Protein AF-A0A4V0P2R5-F1 (afdb_monomer)

Solvent-accessible surface area (backbone atoms only — not comparable to full-atom values): 7299 Å² total; per-residue (Å²): 106,92,91,56,60,91,92,58,83,89,83,86,88,80,76,70,57,69,62,66,14,40,42,98,83,68,80,48,80,78,47,71,58,56,66,65,96,63,70,50,74,45,84,41,75,40,50,99,88,40,87,83,46,90,48,76,45,79,43,77,44,73,62,57,31,73,65,54,57,55,48,52,46,43,74,60,71,49,80,86,86,79,86,87,87,70,102,66,50,95,58,84,81,51,93,92,57,78,76,53,92,66,79,83,131

Secondary structure (DSSP, 8-state):
-TTS-TT---------GGGGGB-TTSSSB-S-SS--SPPEEEEEES-SS-TT---EEEEEE----HHHHHHHHHHTT---------S--SS--STTPPP--SPP-

InterPro domains:
  IPR029063 S-adenosyl-L-methionine-dependent methyltransferase superfamily [G3DSA:3.40.50.150] (1-95)
  IPR029063 S-adenosyl-L-methionine-dependent methyltransferase superfamily [SSF53335] (2-95)

Radius of gyration: 16.35 Å; Cα contacts (8 Å, |Δi|>4): 89; chains: 1; bounding box: 38×33×40 Å

Structure (mmCIF, N/CA/C/O backbone):
data_AF-A0A4V0P2R5-F1
#
_entry.id   AF-A0A4V0P2R5-F1
#
loop_
_atom_site.group_PDB
_atom_site.id
_atom_site.type_symbol
_atom_site.label_atom_id
_atom_site.label_alt_id
_atom_site.label_comp_id
_atom_site.label_asym_id
_atom_site.label_entity_id
_atom_site.label_seq_id
_atom_site.pdbx_PDB_ins_code
_atom_site.Cartn_x
_atom_site.Cartn_y
_atom_site.Cartn_z
_atom_site.occupancy
_atom_site.B_iso_or_equiv
_atom_site.auth_seq_id
_atom_site.auth_comp_id
_atom_site.auth_asym_id
_atom_site.auth_atom_id
_atom_site.pdbx_PDB_model_num
ATOM 1 N N . MET A 1 1 ? -11.003 9.622 10.437 1.00 61.19 1 MET A N 1
ATOM 2 C CA . MET A 1 1 ? -12.154 8.798 10.922 1.00 61.19 1 MET A CA 1
ATOM 3 C C . MET A 1 1 ? -13.569 9.200 10.443 1.00 61.19 1 MET A C 1
ATOM 5 O O . MET A 1 1 ? -14.534 8.573 10.858 1.00 61.19 1 MET A O 1
ATOM 9 N N . HIS A 1 2 ? -13.751 10.190 9.561 1.00 78.69 2 HIS A N 1
ATOM 10 C CA . HIS A 1 2 ? -15.092 10.726 9.256 1.00 78.69 2 HIS A CA 1
ATOM 11 C C . HIS A 1 2 ? -16.035 9.761 8.501 1.00 78.69 2 HIS A C 1
ATOM 13 O O . HIS A 1 2 ? -17.248 9.822 8.677 1.00 78.69 2 HIS A O 1
ATOM 19 N N . CYS A 1 3 ? -15.483 8.854 7.688 1.00 88.75 3 CYS A N 1
ATOM 20 C CA . CYS A 1 3 ? -16.258 7.988 6.790 1.00 88.75 3 CYS A CA 1
ATOM 21 C C . CYS A 1 3 ? -16.507 6.571 7.335 1.00 88.75 3 CYS A C 1
ATOM 23 O O . CYS A 1 3 ? -17.154 5.768 6.665 1.00 88.75 3 CYS A O 1
ATOM 25 N N . LEU A 1 4 ? -15.999 6.244 8.529 1.00 91.81 4 LEU A N 1
ATOM 26 C CA . LEU A 1 4 ? -16.144 4.922 9.137 1.00 91.81 4 LEU A CA 1
ATOM 27 C C . LEU A 1 4 ? -17.107 5.008 10.326 1.00 91.81 4 LEU A C 1
ATOM 29 O O . LEU A 1 4 ? -16.916 5.816 11.233 1.00 91.81 4 LEU A O 1
ATOM 33 N N . LYS A 1 5 ? -18.158 4.180 10.325 1.00 94.00 5 LYS A N 1
ATOM 34 C 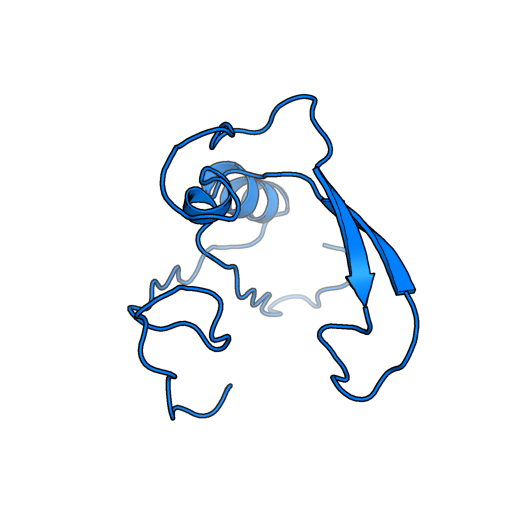CA . LYS A 1 5 ? -19.079 4.086 11.469 1.00 94.00 5 LYS A CA 1
ATOM 35 C C . LYS A 1 5 ? -18.340 3.527 12.696 1.00 94.00 5 LYS A C 1
ATOM 37 O O . LYS A 1 5 ? -17.409 2.740 12.516 1.00 94.00 5 LYS A O 1
ATOM 42 N N . PRO A 1 6 ? -18.766 3.852 13.930 1.00 91.56 6 PRO A N 1
ATOM 43 C CA . PRO A 1 6 ? -18.229 3.210 15.128 1.00 91.56 6 PRO A CA 1
ATOM 44 C C . PRO A 1 6 ? -18.297 1.679 15.025 1.00 91.56 6 PRO A C 1
ATOM 46 O O . PRO A 1 6 ? -19.343 1.134 14.676 1.00 91.56 6 PRO A O 1
ATOM 49 N N . GLY A 1 7 ? -17.178 1.001 15.296 1.00 91.38 7 GLY A N 1
ATOM 50 C CA . GLY A 1 7 ? -17.043 -0.455 15.143 1.00 91.38 7 GLY A CA 1
ATOM 51 C C . GLY A 1 7 ? -16.902 -0.951 13.697 1.00 91.38 7 GLY A C 1
ATOM 52 O O . GLY A 1 7 ? -16.901 -2.157 13.470 1.00 91.38 7 GLY A O 1
ATOM 53 N N . GLY A 1 8 ? -16.806 -0.051 12.714 1.00 93.88 8 GLY A N 1
ATOM 54 C CA . GLY A 1 8 ? -16.540 -0.408 11.325 1.00 93.88 8 GLY A CA 1
ATOM 55 C C . GLY A 1 8 ? -15.126 -0.953 11.123 1.00 93.88 8 GLY A C 1
ATOM 56 O O . GLY A 1 8 ? -14.211 -0.645 11.883 1.00 93.88 8 GLY A O 1
ATOM 57 N N . ILE A 1 9 ? -14.957 -1.742 10.065 1.00 94.19 9 ILE A N 1
ATOM 58 C CA . ILE A 1 9 ? -13.677 -2.341 9.684 1.00 94.19 9 ILE A CA 1
ATOM 59 C C . ILE A 1 9 ? -13.127 -1.585 8.478 1.00 94.19 9 ILE A C 1
ATOM 61 O O . ILE A 1 9 ? -13.840 -1.369 7.498 1.00 94.19 9 ILE A O 1
ATOM 65 N N . PHE A 1 10 ? -11.854 -1.209 8.553 1.00 94.00 10 PHE A N 1
ATOM 66 C CA . PHE A 1 10 ? -11.078 -0.777 7.398 1.00 94.00 10 PHE A CA 1
ATOM 67 C C . PHE A 1 10 ? -10.217 -1.952 6.936 1.00 94.00 10 PHE A C 1
ATOM 69 O O . PHE A 1 10 ? -9.417 -2.468 7.714 1.00 94.00 10 PHE A O 1
ATOM 76 N N . TYR A 1 11 ? -10.406 -2.384 5.691 1.00 92.94 11 TYR A N 1
ATOM 77 C CA . TYR A 1 11 ? -9.626 -3.452 5.074 1.00 92.94 11 TYR A CA 1
ATOM 78 C C . TYR A 1 11 ? -8.910 -2.889 3.853 1.00 92.94 11 TYR A C 1
ATOM 80 O O . TYR A 1 11 ? -9.549 -2.288 2.990 1.00 92.94 11 TYR A O 1
ATOM 88 N N . ILE A 1 12 ? -7.598 -3.090 3.789 1.00 91.44 12 ILE A N 1
ATOM 89 C CA . ILE A 1 12 ? -6.757 -2.668 2.672 1.00 91.44 12 ILE A CA 1
ATOM 90 C C . ILE A 1 12 ? -5.949 -3.863 2.174 1.00 91.44 12 ILE A C 1
ATOM 92 O O . ILE A 1 12 ? -5.505 -4.699 2.962 1.00 91.44 12 ILE A O 1
ATOM 96 N N . VAL A 1 13 ? -5.791 -3.936 0.857 1.00 88.38 13 VAL A N 1
ATOM 97 C CA . VAL A 1 13 ? -4.845 -4.827 0.190 1.00 88.38 13 VAL A CA 1
ATOM 98 C C . VAL A 1 13 ? -3.788 -3.934 -0.428 1.00 88.38 13 VAL A C 1
ATOM 100 O O . VAL A 1 13 ? -4.128 -2.984 -1.125 1.00 88.38 13 VAL A O 1
ATOM 103 N N . GLU A 1 14 ? -2.534 -4.242 -0.141 1.00 83.62 14 GLU A N 1
ATOM 104 C CA . GLU A 1 14 ? -1.375 -3.490 -0.600 1.00 83.62 14 GLU A CA 1
ATOM 105 C C . GLU A 1 14 ? -0.420 -4.455 -1.306 1.00 83.62 14 GLU A C 1
ATOM 107 O O . GLU A 1 14 ? -0.313 -5.623 -0.907 1.00 83.62 14 GLU A O 1
ATOM 112 N N . PHE A 1 15 ? 0.259 -3.989 -2.353 1.00 81.25 15 PHE A N 1
ATOM 113 C CA . PHE A 1 15 ? 1.356 -4.751 -2.951 1.00 81.25 15 PHE A CA 1
ATOM 114 C C . PHE A 1 15 ? 2.630 -4.516 -2.143 1.00 81.25 15 PHE A C 1
ATOM 116 O O . PHE A 1 15 ? 2.773 -3.499 -1.480 1.00 81.25 15 PHE A O 1
ATOM 123 N N . HIS A 1 16 ? 3.577 -5.455 -2.159 1.00 78.38 16 HIS A N 1
ATOM 124 C CA . HIS A 1 16 ? 4.798 -5.306 -1.366 1.00 78.38 16 HIS A CA 1
ATOM 125 C C . HIS A 1 16 ? 5.577 -4.049 -1.797 1.00 78.38 16 HIS A C 1
ATOM 127 O O . HIS A 1 16 ? 6.180 -4.083 -2.866 1.00 78.38 16 HIS A O 1
ATOM 133 N N . PRO A 1 17 ? 5.693 -2.983 -0.971 1.00 78.19 17 PRO A N 1
ATOM 134 C CA . PRO A 1 17 ? 6.328 -1.729 -1.405 1.00 78.19 17 PRO A CA 1
ATOM 135 C C . PRO A 1 17 ? 7.801 -1.907 -1.794 1.00 78.19 17 PRO A C 1
ATOM 137 O O . PRO A 1 17 ? 8.371 -1.121 -2.540 1.00 78.19 17 PRO A O 1
ATOM 140 N N . PHE A 1 18 ? 8.414 -2.995 -1.319 1.00 83.81 18 PHE A N 1
ATOM 141 C CA . PHE A 1 18 ? 9.756 -3.427 -1.692 1.00 83.81 18 PHE A CA 1
ATOM 142 C C . PHE A 1 18 ? 9.936 -3.582 -3.204 1.00 83.81 18 PHE A C 1
ATOM 144 O O . PHE A 1 18 ? 11.018 -3.348 -3.730 1.00 83.81 18 PHE A O 1
ATOM 151 N N . THR A 1 19 ? 8.888 -3.970 -3.922 1.00 82.81 19 THR A N 1
ATOM 152 C CA . THR A 1 19 ? 8.993 -4.273 -5.346 1.00 82.81 19 THR A CA 1
ATOM 153 C C . THR A 1 19 ? 9.149 -3.020 -6.193 1.00 82.81 19 THR A C 1
ATOM 155 O O . THR A 1 19 ? 9.745 -3.088 -7.261 1.00 82.81 19 THR A O 1
ATOM 158 N N . ASN A 1 20 ? 8.713 -1.872 -5.674 1.00 82.31 20 ASN A N 1
ATOM 159 C CA . ASN A 1 20 ? 8.885 -0.573 -6.320 1.00 82.31 20 ASN A CA 1
ATOM 160 C C . ASN A 1 20 ? 10.346 -0.105 -6.311 1.00 82.31 20 ASN A C 1
ATOM 162 O O . ASN A 1 20 ? 10.673 0.863 -6.982 1.00 82.31 20 ASN A O 1
ATOM 166 N N . MET A 1 21 ? 11.230 -0.784 -5.570 1.00 86.50 21 MET A N 1
ATOM 167 C CA . MET A 1 21 ? 12.661 -0.493 -5.590 1.00 86.50 21 MET A CA 1
ATOM 168 C C . MET A 1 21 ? 13.347 -0.941 -6.885 1.00 86.50 21 MET A C 1
ATOM 170 O O . MET A 1 21 ? 14.439 -0.458 -7.177 1.00 86.50 21 MET A O 1
ATOM 174 N N . PHE A 1 22 ? 12.759 -1.885 -7.625 1.00 86.44 22 PHE A N 1
ATOM 175 C CA . PHE A 1 22 ? 13.353 -2.431 -8.844 1.00 86.44 22 PHE A CA 1
ATOM 176 C C . PHE A 1 22 ? 13.090 -1.548 -10.068 1.00 86.44 22 PHE A C 1
ATOM 178 O O . PHE A 1 22 ? 12.034 -0.929 -10.188 1.00 86.44 22 PHE A O 1
ATOM 185 N N . ASN A 1 23 ? 14.018 -1.566 -11.026 1.00 85.88 23 ASN A N 1
ATOM 186 C CA . ASN A 1 23 ? 13.755 -1.075 -12.378 1.00 85.88 23 ASN A CA 1
ATOM 187 C C . ASN A 1 23 ? 12.711 -1.939 -13.115 1.00 85.88 23 ASN A C 1
ATOM 189 O O . ASN A 1 23 ? 12.387 -3.055 -12.704 1.00 85.88 23 ASN A O 1
ATOM 193 N N . ALA A 1 24 ? 12.219 -1.444 -14.255 1.00 80.69 24 ALA A N 1
ATOM 194 C CA . ALA A 1 24 ? 11.208 -2.130 -15.066 1.00 80.69 24 ALA A CA 1
ATOM 195 C C . ALA A 1 24 ? 11.642 -3.536 -15.528 1.00 80.69 24 ALA A C 1
ATOM 197 O O . ALA A 1 24 ? 10.803 -4.420 -15.709 1.00 80.69 24 ALA A O 1
ATOM 198 N N . GLU A 1 25 ? 12.948 -3.759 -15.700 1.00 84.75 25 GLU A N 1
ATOM 199 C CA . GLU A 1 25 ? 13.535 -5.046 -16.080 1.00 84.75 25 GLU A CA 1
ATOM 200 C C . GLU A 1 25 ? 13.768 -6.004 -14.899 1.00 84.75 25 GLU A C 1
ATOM 202 O O . GLU A 1 25 ? 14.137 -7.157 -15.128 1.00 84.75 25 GLU A O 1
ATOM 207 N N . TRP A 1 26 ? 13.534 -5.569 -13.654 1.00 84.06 26 TRP A N 1
ATOM 208 C CA . TRP A 1 26 ? 13.756 -6.348 -12.427 1.00 84.06 26 TRP A CA 1
ATOM 209 C C . TRP A 1 26 ? 15.203 -6.830 -12.233 1.00 84.06 26 TRP A C 1
ATOM 211 O O . TRP A 1 26 ? 15.445 -7.889 -11.649 1.00 84.06 26 TRP A O 1
ATOM 221 N N . THR A 1 27 ? 16.177 -6.070 -12.729 1.00 89.19 27 THR A N 1
ATOM 222 C CA . THR A 1 27 ? 17.606 -6.408 -12.650 1.00 89.19 27 THR A CA 1
ATOM 223 C C . THR A 1 27 ? 18.337 -5.651 -11.553 1.00 89.19 27 THR A C 1
ATOM 225 O O . THR A 1 27 ? 19.277 -6.190 -10.972 1.00 89.19 27 THR A O 1
ATOM 228 N N . ASP A 1 28 ? 17.895 -4.430 -11.248 1.00 90.06 28 ASP A N 1
ATOM 229 C CA . ASP A 1 28 ? 18.619 -3.493 -10.395 1.00 90.06 28 ASP A CA 1
ATOM 230 C C . ASP A 1 28 ? 17.674 -2.786 -9.422 1.00 90.06 28 ASP A C 1
ATOM 232 O O . ASP A 1 28 ? 16.524 -2.503 -9.754 1.00 90.06 28 ASP A O 1
ATOM 236 N N . LEU A 1 29 ? 18.175 -2.478 -8.222 1.00 89.38 29 LEU A N 1
ATOM 237 C CA . LEU A 1 29 ? 17.477 -1.636 -7.251 1.00 89.38 29 LEU A CA 1
ATOM 238 C C . LEU A 1 29 ? 17.817 -0.172 -7.542 1.00 89.38 29 LEU A C 1
ATOM 240 O O . LEU A 1 29 ? 18.921 0.281 -7.227 1.00 89.38 29 LEU A O 1
ATOM 244 N N . THR A 1 30 ? 16.893 0.546 -8.168 1.00 87.56 30 THR A N 1
ATOM 245 C CA . THR A 1 30 ? 17.086 1.937 -8.600 1.00 87.56 30 THR A CA 1
ATOM 246 C C . THR A 1 30 ? 16.367 2.943 -7.713 1.00 87.56 30 THR A C 1
ATOM 248 O O . THR A 1 30 ? 16.804 4.088 -7.644 1.00 87.56 30 THR A O 1
ATOM 251 N N . GLU A 1 31 ? 15.328 2.517 -6.991 1.00 84.88 31 GLU A N 1
ATOM 252 C CA . GLU A 1 31 ? 14.513 3.391 -6.143 1.00 84.88 31 GLU A CA 1
ATOM 253 C C . GLU A 1 31 ? 14.666 3.067 -4.649 1.00 84.88 31 GLU A C 1
ATOM 255 O O . GLU A 1 31 ? 15.032 1.958 -4.242 1.00 84.88 31 GLU A O 1
ATOM 260 N N . ALA A 1 32 ? 14.382 4.058 -3.801 1.00 86.00 32 ALA A N 1
ATOM 261 C CA . ALA A 1 32 ? 14.417 3.900 -2.352 1.00 86.00 32 ALA A CA 1
ATOM 262 C C . ALA A 1 32 ? 13.138 3.229 -1.819 1.00 86.00 32 ALA A C 1
ATOM 264 O O . ALA A 1 32 ? 12.037 3.490 -2.292 1.00 86.00 32 ALA A O 1
ATOM 265 N N . TYR A 1 33 ? 13.280 2.404 -0.774 1.00 85.62 33 TYR A N 1
ATOM 266 C CA . TYR A 1 33 ? 12.132 1.822 -0.061 1.00 85.62 33 TYR A CA 1
ATOM 267 C C . TYR A 1 33 ? 11.334 2.860 0.739 1.00 85.62 33 TYR A C 1
ATOM 269 O O . TYR A 1 33 ? 10.117 2.768 0.873 1.00 85.62 33 TYR A O 1
ATOM 277 N N . PHE A 1 34 ? 12.051 3.797 1.357 1.00 87.00 34 PHE A N 1
ATOM 278 C CA . PHE A 1 34 ? 11.463 4.824 2.204 1.00 87.00 34 PHE A CA 1
ATOM 279 C C . PHE A 1 34 ? 11.047 6.022 1.365 1.00 87.00 34 PHE A C 1
ATOM 281 O O . PHE A 1 34 ? 11.656 6.295 0.330 1.00 87.00 34 PHE A O 1
ATOM 288 N N . GLU A 1 35 ? 10.035 6.733 1.854 1.00 74.69 35 GLU A N 1
ATOM 289 C CA . GLU A 1 35 ? 9.526 7.940 1.217 1.00 74.69 35 GLU A CA 1
ATOM 290 C C . GLU A 1 35 ? 10.668 8.929 0.940 1.00 74.69 35 GLU A C 1
ATOM 292 O O . GLU A 1 35 ? 11.509 9.209 1.800 1.00 74.69 35 GLU A O 1
ATOM 297 N N . GLY A 1 36 ? 10.703 9.424 -0.293 1.00 70.44 36 GLY A N 1
ATOM 298 C CA . GLY A 1 36 ? 11.607 10.470 -0.749 1.00 70.44 36 GLY A CA 1
ATOM 299 C C . GLY A 1 36 ? 10.828 11.539 -1.506 1.00 70.44 36 GLY A C 1
ATOM 300 O O . GLY A 1 36 ? 9.643 11.378 -1.782 1.00 70.44 36 GLY A O 1
ATOM 301 N N . ASP A 1 37 ? 11.499 12.618 -1.901 1.00 62.84 37 ASP A N 1
ATOM 302 C CA . ASP A 1 37 ? 10.862 13.748 -2.601 1.00 62.84 37 ASP A CA 1
ATOM 303 C C . ASP A 1 37 ? 10.455 13.435 -4.061 1.00 62.84 37 ASP A C 1
ATOM 305 O O . ASP A 1 37 ? 10.048 14.327 -4.809 1.00 62.84 37 ASP A O 1
ATOM 309 N N . VAL A 1 38 ? 10.592 12.182 -4.506 1.00 65.56 38 VAL A N 1
ATOM 310 C CA . VAL A 1 38 ? 10.380 11.780 -5.899 1.00 65.56 38 VAL A CA 1
ATOM 311 C C . VAL A 1 38 ? 8.968 11.233 -6.071 1.00 65.56 38 VAL A C 1
ATOM 313 O O . VAL A 1 38 ? 8.601 10.210 -5.504 1.00 65.56 38 VAL A O 1
ATOM 316 N N . THR A 1 39 ? 8.177 11.921 -6.893 1.00 72.31 39 THR A N 1
ATOM 317 C CA . THR A 1 39 ? 6.899 11.406 -7.396 1.00 72.31 39 THR A CA 1
ATOM 318 C C . THR A 1 39 ? 7.169 10.522 -8.608 1.00 72.31 39 THR A C 1
ATOM 320 O O . THR A 1 39 ? 7.767 10.983 -9.585 1.00 72.31 39 THR A O 1
ATOM 323 N N . ILE A 1 40 ? 6.714 9.272 -8.567 1.00 75.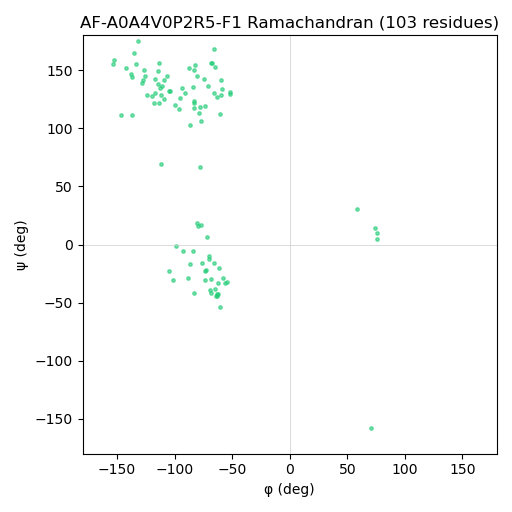19 40 ILE A N 1
ATOM 324 C CA . ILE A 1 40 ? 6.781 8.372 -9.720 1.00 75.19 40 ILE A CA 1
ATOM 325 C C . ILE A 1 40 ? 5.717 8.843 -10.711 1.00 75.19 40 ILE A C 1
ATOM 327 O O . ILE A 1 40 ? 4.539 8.900 -10.372 1.00 75.19 40 ILE A O 1
ATOM 331 N N . CYS A 1 41 ? 6.131 9.225 -11.919 1.00 83.12 41 CYS A N 1
ATOM 332 C CA . CYS A 1 41 ? 5.229 9.658 -12.984 1.00 83.12 41 CYS A CA 1
ATOM 333 C C . CYS A 1 41 ? 5.274 8.642 -14.123 1.00 83.12 41 CYS A C 1
ATOM 335 O O . CYS A 1 41 ? 6.345 8.378 -14.670 1.00 83.12 41 CYS A O 1
ATOM 337 N N . SER A 1 42 ? 4.127 8.067 -14.473 1.00 83.44 42 SER A N 1
ATOM 338 C CA . SER A 1 42 ? 4.016 7.045 -15.518 1.00 83.44 42 SER A CA 1
ATOM 339 C C . SER A 1 42 ? 2.804 7.291 -16.409 1.00 83.44 42 SER A C 1
ATOM 341 O O . SER A 1 42 ? 1.759 7.735 -15.940 1.00 83.44 42 SER A O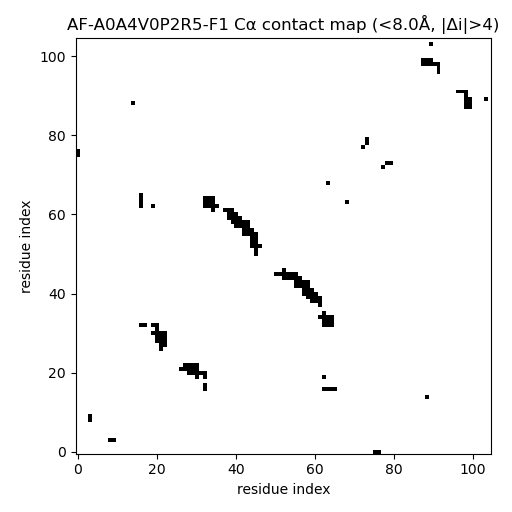 1
ATOM 343 N N . GLU A 1 43 ? 2.926 6.997 -17.704 1.00 88.81 43 GLU A N 1
ATOM 344 C CA . GLU A 1 43 ? 1.776 6.979 -18.612 1.00 88.81 43 GLU A CA 1
ATOM 345 C C . GLU A 1 43 ? 1.068 5.623 -18.496 1.00 88.81 43 GLU A C 1
ATOM 347 O O . GLU A 1 43 ? 1.647 4.576 -18.788 1.00 88.81 43 GLU A O 1
ATOM 352 N N . VAL A 1 44 ? -0.186 5.643 -18.048 1.00 86.12 44 VAL A N 1
ATOM 353 C CA . VAL A 1 44 ? -0.997 4.451 -17.785 1.00 86.12 44 VAL A CA 1
ATOM 354 C C . VAL A 1 44 ? -2.170 4.403 -18.758 1.00 86.12 44 VAL A C 1
ATOM 356 O O . VAL A 1 44 ? -2.815 5.417 -19.030 1.00 86.12 44 VAL A O 1
ATOM 359 N N . ASN A 1 45 ? -2.461 3.206 -19.272 1.00 87.38 45 ASN A N 1
ATOM 360 C CA . ASN A 1 45 ? -3.616 2.938 -20.127 1.00 87.38 45 ASN A CA 1
ATOM 361 C C . ASN A 1 45 ? -4.709 2.205 -19.336 1.00 87.38 45 ASN A C 1
ATOM 363 O O . ASN A 1 45 ? -4.427 1.195 -18.694 1.00 87.38 45 ASN A O 1
ATOM 367 N N . GLY A 1 46 ? -5.951 2.677 -19.438 1.00 86.00 46 GLY A N 1
ATOM 368 C CA . GLY A 1 46 ? -7.110 2.116 -18.743 1.00 86.00 46 GLY A CA 1
ATOM 369 C C . GLY A 1 46 ? -7.079 2.373 -17.236 1.00 86.00 46 GLY A C 1
ATOM 370 O O . GLY A 1 46 ? -6.414 3.295 -16.767 1.00 86.00 46 GLY A O 1
ATOM 371 N N . SER A 1 47 ? -7.804 1.560 -16.471 1.00 82.81 47 SER A N 1
ATOM 372 C CA . SER A 1 47 ? -7.803 1.596 -15.007 1.00 82.81 47 SER A CA 1
ATOM 373 C C . SER A 1 47 ? -7.718 0.184 -14.424 1.00 82.81 47 SER A C 1
ATOM 375 O O . SER A 1 47 ? -7.984 -0.803 -15.108 1.00 82.81 47 SER A O 1
ATOM 377 N N . TYR A 1 48 ? -7.390 0.073 -13.132 1.00 78.31 48 TYR A N 1
ATOM 378 C CA . TYR A 1 48 ? -7.449 -1.213 -12.423 1.00 78.31 48 TYR A CA 1
ATOM 379 C C . TYR A 1 48 ? -8.885 -1.757 -12.291 1.00 78.31 48 TYR A C 1
ATOM 381 O O . TYR A 1 48 ? -9.070 -2.921 -11.939 1.00 78.31 48 TYR A O 1
ATOM 389 N N . ALA A 1 49 ? -9.900 -0.913 -12.510 1.00 82.94 49 ALA A N 1
ATOM 390 C CA . ALA A 1 49 ? -11.305 -1.258 -12.331 1.00 82.94 49 ALA A CA 1
ATOM 391 C C . ALA A 1 49 ? -11.933 -1.858 -13.600 1.00 82.94 49 ALA A C 1
ATOM 393 O O . ALA A 1 49 ? -12.841 -2.682 -13.489 1.00 82.94 49 ALA A O 1
ATOM 394 N N . ASP A 1 50 ? -11.447 -1.484 -14.788 1.00 80.69 50 ASP A N 1
ATOM 395 C CA . ASP A 1 50 ? -11.900 -2.047 -16.061 1.00 80.69 50 ASP A CA 1
ATOM 396 C C . ASP A 1 50 ? -10.760 -2.119 -17.089 1.00 80.69 50 ASP A C 1
ATOM 398 O O . ASP A 1 50 ? -10.296 -1.119 -17.638 1.00 80.69 50 ASP A O 1
ATOM 402 N N . PHE A 1 51 ? -10.351 -3.348 -17.410 1.00 70.44 51 PHE A N 1
ATOM 403 C CA . PHE A 1 51 ? -9.300 -3.628 -18.391 1.00 70.44 51 PHE A CA 1
ATOM 404 C C . PHE A 1 51 ? -9.700 -3.326 -19.843 1.00 70.44 51 PHE A C 1
ATOM 406 O O . PHE A 1 51 ? -8.843 -3.345 -20.727 1.00 70.44 51 PHE A O 1
ATOM 413 N N . ASN A 1 52 ? -10.986 -3.089 -20.122 1.00 80.94 52 ASN A N 1
ATOM 414 C CA . ASN A 1 52 ? -11.465 -2.741 -21.461 1.00 80.94 52 ASN A CA 1
ATOM 415 C C . ASN A 1 52 ? -11.525 -1.227 -21.698 1.00 80.94 52 ASN A C 1
ATOM 417 O O . ASN A 1 52 ? -11.812 -0.806 -22.826 1.00 80.94 52 ASN A O 1
ATOM 421 N N . GLU A 1 53 ? -11.269 -0.411 -20.674 1.00 82.88 53 GLU A N 1
ATOM 422 C CA . GLU A 1 53 ? -11.255 1.040 -20.807 1.00 82.88 53 GLU A CA 1
ATOM 423 C C . GLU A 1 53 ? -10.101 1.499 -21.706 1.00 82.88 53 GLU A C 1
ATOM 425 O O . GLU A 1 53 ? -8.944 1.119 -21.539 1.00 82.88 53 GLU A O 1
ATOM 430 N N . LYS A 1 54 ? -10.424 2.347 -22.688 1.00 84.94 54 LYS A N 1
ATOM 431 C CA . LYS A 1 54 ? -9.470 2.861 -23.680 1.00 84.94 54 LYS A CA 1
ATOM 432 C C . LYS A 1 54 ? -9.230 4.350 -23.477 1.00 84.94 54 LYS A C 1
ATOM 434 O O . LYS A 1 54 ? -9.649 5.167 -24.296 1.00 84.94 54 LYS A O 1
ATOM 439 N N . PHE A 1 55 ? -8.567 4.695 -22.382 1.00 89.88 55 PHE A N 1
ATOM 440 C CA . PHE A 1 55 ? -8.023 6.033 -22.165 1.00 89.88 55 PHE A CA 1
ATOM 441 C C . PHE A 1 55 ? -6.585 5.934 -21.660 1.00 89.88 55 PHE A C 1
ATOM 443 O O . PHE A 1 55 ? -6.210 4.918 -21.081 1.00 89.88 55 PHE A O 1
ATOM 450 N N . SER A 1 56 ? -5.794 6.980 -21.881 1.00 90.38 56 SER A N 1
ATOM 451 C CA . SER A 1 56 ? -4.470 7.125 -21.285 1.00 90.38 56 SER A CA 1
ATOM 452 C C . SER A 1 56 ? -4.454 8.317 -20.336 1.00 90.38 56 SER A C 1
ATOM 454 O O . SER A 1 56 ? -5.203 9.284 -20.510 1.00 90.38 56 SER A O 1
ATOM 456 N N . HIS A 1 57 ? -3.637 8.230 -19.296 1.00 89.31 57 HIS A N 1
ATOM 457 C CA . HIS A 1 57 ? -3.467 9.293 -18.316 1.00 89.31 57 HIS A CA 1
ATOM 458 C C . HIS A 1 57 ? -2.074 9.233 -17.691 1.00 89.31 57 HIS A C 1
ATOM 460 O O . HIS A 1 57 ? -1.413 8.198 -17.717 1.00 89.31 57 HIS A O 1
ATOM 466 N N . LEU A 1 58 ? -1.634 10.356 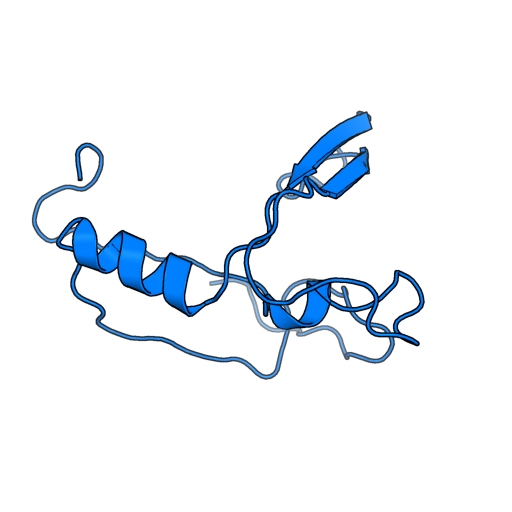-17.123 1.00 92.31 58 LEU A N 1
ATOM 467 C CA . LEU A 1 58 ? -0.459 10.375 -16.259 1.00 92.31 58 LEU A CA 1
ATOM 468 C C . LEU A 1 58 ? -0.881 9.953 -14.852 1.00 92.31 58 LEU A C 1
ATOM 470 O O . LEU A 1 58 ? -1.753 10.586 -14.251 1.00 92.31 58 LEU A O 1
ATOM 474 N N . ALA A 1 59 ? -0.262 8.895 -14.346 1.00 87.81 59 ALA A N 1
ATOM 475 C CA . ALA A 1 59 ? -0.343 8.485 -12.956 1.00 87.81 59 ALA A CA 1
ATOM 476 C C . ALA A 1 59 ? 0.828 9.096 -12.187 1.00 87.81 59 ALA A C 1
ATOM 478 O O . ALA A 1 59 ? 1.966 9.082 -12.657 1.00 87.81 59 ALA A O 1
ATOM 479 N N . TYR A 1 60 ? 0.517 9.636 -11.014 1.00 88.00 60 TYR A N 1
ATOM 480 C CA . TYR A 1 60 ? 1.487 10.152 -10.060 1.00 88.00 60 TYR A CA 1
ATOM 481 C C . TYR A 1 60 ? 1.368 9.325 -8.788 1.00 88.00 60 TYR A C 1
ATOM 483 O O . TYR A 1 60 ? 0.283 9.250 -8.208 1.00 88.00 60 TYR A O 1
ATOM 491 N N . GLU A 1 61 ? 2.466 8.703 -8.381 1.00 84.81 61 GLU A N 1
ATOM 492 C CA . GLU A 1 61 ? 2.505 7.785 -7.248 1.00 84.81 61 GLU A CA 1
ATOM 493 C C . GLU A 1 61 ? 3.588 8.195 -6.249 1.00 84.81 61 GLU A C 1
ATOM 495 O O . GLU A 1 61 ? 4.620 8.774 -6.608 1.00 84.81 61 GLU A O 1
ATOM 500 N N . TRP A 1 62 ? 3.333 7.881 -4.980 1.00 86.00 62 TRP A N 1
ATOM 501 C CA . TRP A 1 62 ? 4.234 8.135 -3.863 1.00 86.00 62 TRP A CA 1
ATOM 502 C C . TRP A 1 62 ? 4.514 6.824 -3.146 1.00 86.00 62 TRP A C 1
ATOM 504 O O . TRP A 1 62 ? 3.594 6.094 -2.772 1.00 86.00 62 TRP A O 1
ATOM 514 N N . SER A 1 63 ? 5.795 6.531 -2.949 1.00 85.00 63 SER A N 1
ATOM 515 C CA . SER A 1 63 ? 6.218 5.358 -2.194 1.00 85.00 63 SER A CA 1
ATOM 516 C C . SER A 1 63 ? 6.082 5.629 -0.702 1.00 85.00 63 SER A C 1
ATOM 518 O O . SER A 1 63 ? 6.763 6.498 -0.159 1.00 85.00 63 SER A O 1
ATOM 520 N N . HIS A 1 64 ? 5.247 4.841 -0.030 1.00 87.56 64 HIS A N 1
ATOM 521 C CA . HIS A 1 64 ? 5.151 4.830 1.425 1.00 87.56 64 HIS A CA 1
ATOM 522 C C . HIS A 1 64 ? 5.685 3.510 1.967 1.00 87.56 64 HIS A C 1
ATOM 524 O O . HIS A 1 64 ? 5.370 2.430 1.458 1.00 87.56 64 HIS A O 1
ATOM 530 N N . SER A 1 65 ? 6.476 3.582 3.037 1.00 90.31 65 SER A N 1
ATOM 531 C CA . SER A 1 65 ? 6.921 2.362 3.699 1.00 90.31 65 SER A CA 1
ATOM 532 C C . SER A 1 65 ? 5.734 1.656 4.361 1.00 90.31 65 SER A C 1
ATOM 534 O O . SER A 1 65 ? 4.754 2.288 4.769 1.00 90.31 65 SER A O 1
ATOM 536 N N . LEU A 1 66 ? 5.840 0.340 4.570 1.00 91.00 66 LEU A N 1
ATOM 537 C CA . LEU A 1 66 ? 4.812 -0.408 5.306 1.00 91.00 66 LEU A CA 1
ATOM 538 C C . LEU A 1 66 ? 4.578 0.181 6.710 1.00 91.00 66 LEU A C 1
ATOM 540 O O . LEU A 1 66 ? 3.455 0.195 7.215 1.00 91.00 66 LEU A O 1
ATOM 544 N N . SER A 1 67 ? 5.639 0.711 7.328 1.00 92.50 67 SER A N 1
ATOM 545 C CA . SER A 1 67 ? 5.564 1.394 8.619 1.00 92.50 67 SER A CA 1
ATOM 546 C C . SER A 1 67 ? 4.702 2.656 8.554 1.00 92.50 67 SER A C 1
ATOM 548 O O . SER A 1 67 ? 3.905 2.881 9.465 1.00 92.50 67 SER A O 1
ATOM 550 N N . ASP A 1 68 ? 4.824 3.464 7.501 1.00 92.38 68 ASP A N 1
ATOM 551 C CA . ASP A 1 68 ? 4.059 4.710 7.360 1.00 92.38 68 ASP A CA 1
ATOM 552 C C . ASP A 1 68 ? 2.573 4.426 7.153 1.00 92.38 68 ASP A C 1
ATOM 554 O O . ASP A 1 68 ? 1.723 5.032 7.814 1.00 92.38 68 ASP A O 1
ATOM 558 N N . ILE A 1 69 ? 2.254 3.422 6.333 1.00 91.62 69 ILE A N 1
ATOM 559 C CA . ILE A 1 69 ? 0.879 2.963 6.113 1.00 91.62 69 ILE A CA 1
ATOM 560 C C . ILE A 1 69 ? 0.267 2.485 7.435 1.00 91.62 69 ILE A C 1
ATOM 562 O O . ILE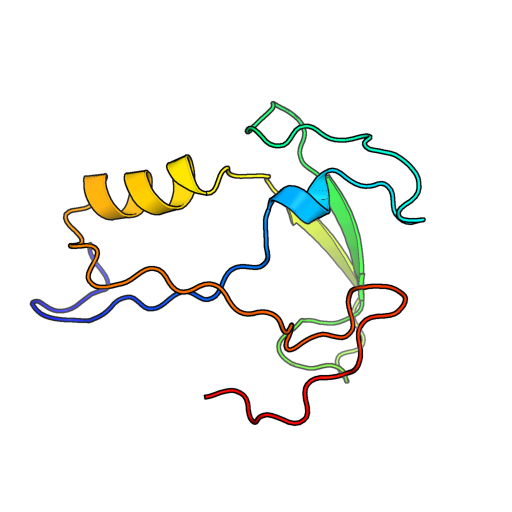 A 1 69 ? -0.766 2.995 7.869 1.00 91.62 69 ILE A O 1
ATOM 566 N N . VAL A 1 70 ? 0.922 1.557 8.140 1.00 94.56 70 VAL A N 1
ATOM 567 C CA . VAL A 1 70 ? 0.376 1.000 9.389 1.00 94.56 70 VAL A CA 1
ATOM 568 C C . VAL A 1 70 ? 0.263 2.074 10.474 1.00 94.56 70 VAL A C 1
ATOM 570 O O . VAL A 1 70 ? -0.757 2.164 11.162 1.00 94.56 70 VAL A O 1
ATOM 573 N N . ASN A 1 71 ? 1.284 2.915 10.644 1.00 95.38 71 ASN A N 1
ATOM 574 C CA . ASN A 1 71 ? 1.277 3.923 11.699 1.00 95.38 71 ASN A CA 1
ATOM 575 C C . ASN A 1 71 ? 0.331 5.091 11.407 1.00 95.38 71 ASN A C 1
ATOM 577 O O . ASN A 1 71 ? -0.209 5.652 12.360 1.00 95.38 71 ASN A O 1
ATOM 581 N N . SER A 1 72 ? 0.099 5.462 10.145 1.00 94.38 72 SER A N 1
ATOM 582 C CA . SER A 1 72 ? -0.885 6.500 9.802 1.00 94.38 72 SER A CA 1
ATOM 583 C C . SER A 1 72 ? -2.300 6.080 10.210 1.00 94.38 72 SER A C 1
ATOM 585 O O . SER A 1 72 ? -2.988 6.836 10.897 1.00 94.38 72 SER A O 1
ATOM 587 N N . LEU A 1 73 ? -2.687 4.831 9.929 1.00 93.62 73 LEU A N 1
ATOM 588 C CA . LEU A 1 73 ? -3.970 4.267 10.359 1.00 93.62 73 LEU A CA 1
ATOM 589 C C . LEU A 1 73 ? -4.083 4.224 11.890 1.00 93.62 73 LEU A C 1
ATOM 591 O O . LEU A 1 73 ? -5.103 4.615 12.458 1.00 93.62 73 LEU A O 1
ATOM 595 N N . ARG A 1 74 ? -3.014 3.817 12.585 1.00 95.19 74 ARG A N 1
ATOM 596 C CA . ARG A 1 74 ? -2.997 3.790 14.057 1.00 95.19 74 ARG A CA 1
ATOM 597 C C . ARG A 1 74 ? -3.100 5.178 14.689 1.00 95.19 74 ARG A C 1
ATOM 599 O O . ARG A 1 74 ? -3.769 5.322 15.711 1.00 95.19 74 ARG A O 1
ATOM 606 N N . LYS A 1 75 ? -2.452 6.195 14.109 1.00 95.88 75 LYS A N 1
ATOM 607 C CA . LYS A 1 75 ? -2.551 7.594 14.570 1.00 95.88 75 LYS A CA 1
ATOM 608 C C . LYS A 1 75 ? -3.982 8.122 14.457 1.00 95.88 75 LYS A C 1
ATOM 610 O O . LYS A 1 75 ? -4.421 8.863 15.328 1.00 95.88 75 LYS A O 1
ATOM 615 N N . GLU A 1 76 ? -4.723 7.659 13.454 1.00 93.25 76 GLU A N 1
ATOM 616 C CA . GLU A 1 76 ? -6.152 7.923 13.268 1.00 93.25 76 GLU A CA 1
ATOM 617 C C . GLU A 1 76 ? -7.061 7.042 14.144 1.00 93.25 76 GLU A C 1
ATOM 619 O O . GLU A 1 76 ? -8.254 6.946 13.884 1.00 93.25 76 GLU A O 1
ATOM 624 N N . GLY A 1 77 ? -6.535 6.380 15.179 1.00 93.00 77 GLY A N 1
ATOM 625 C CA . GLY A 1 77 ? -7.328 5.642 16.169 1.00 93.00 77 GLY A CA 1
ATOM 626 C C . GLY A 1 77 ? -7.879 4.292 15.703 1.00 93.00 77 GLY A C 1
ATOM 627 O O . GLY A 1 77 ? -8.686 3.698 16.420 1.00 93.0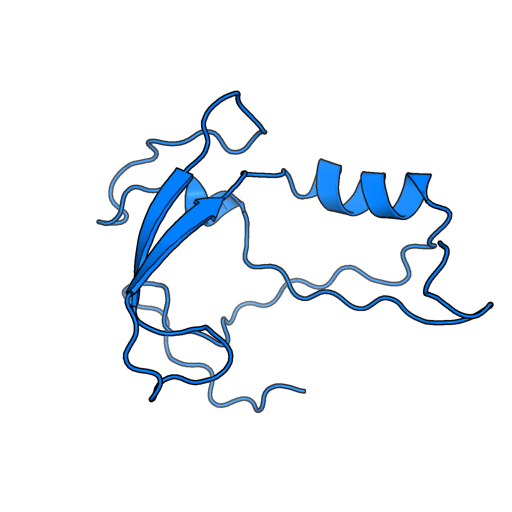0 77 GLY A O 1
ATOM 628 N N . LEU A 1 78 ? -7.447 3.781 14.545 1.00 94.06 78 LEU A N 1
ATOM 629 C CA . LEU A 1 78 ? -7.749 2.409 14.140 1.00 94.06 78 LEU A CA 1
ATOM 630 C C . LEU A 1 78 ? -6.909 1.408 14.946 1.00 94.06 78 LEU A C 1
ATOM 632 O O . LEU A 1 78 ? -5.728 1.629 15.231 1.00 94.06 78 LEU A O 1
ATOM 636 N N . ILE A 1 79 ? -7.526 0.279 15.288 1.00 95.44 79 ILE A N 1
ATOM 637 C CA . ILE A 1 79 ? -6.872 -0.843 15.964 1.00 95.44 79 ILE A CA 1
ATOM 638 C C . ILE A 1 79 ? -6.449 -1.850 14.894 1.00 95.44 79 ILE A C 1
ATOM 640 O O . ILE A 1 79 ? -7.260 -2.257 14.065 1.00 95.44 79 ILE A O 1
ATOM 644 N N . LEU A 1 80 ? -5.167 -2.223 14.893 1.00 95.94 80 LEU A N 1
ATOM 645 C CA . LEU A 1 80 ? -4.652 -3.245 13.987 1.00 95.94 80 LEU A CA 1
ATOM 646 C C . LEU A 1 80 ? -5.053 -4.627 14.508 1.00 95.94 80 LEU A C 1
ATOM 648 O O . LEU A 1 80 ? -4.470 -5.109 15.475 1.00 95.94 80 LEU A O 1
ATOM 652 N N . GLU A 1 81 ? -6.024 -5.250 13.849 1.00 96.56 81 GLU A N 1
ATOM 653 C CA . GLU A 1 81 ? -6.480 -6.607 14.17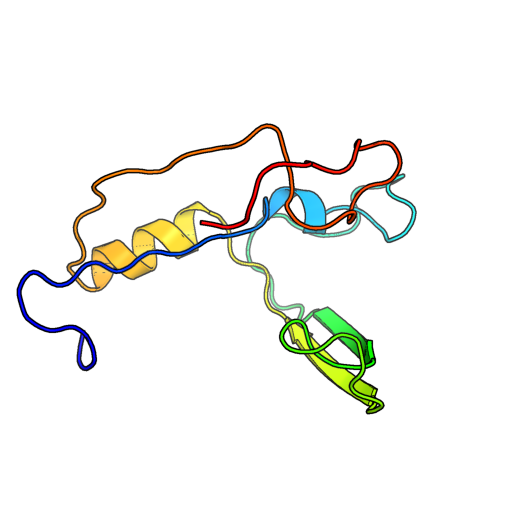4 1.00 96.56 81 GLU A CA 1
ATOM 654 C C . GLU A 1 81 ? -5.586 -7.680 13.535 1.00 96.56 81 GLU A C 1
ATOM 656 O O . GLU A 1 81 ? -5.237 -8.670 14.174 1.00 96.56 81 GLU A O 1
ATOM 661 N N . PHE A 1 82 ? -5.179 -7.486 12.276 1.00 94.50 82 PHE A N 1
ATOM 662 C CA . PHE A 1 82 ? -4.290 -8.400 11.560 1.00 94.50 82 PHE A CA 1
ATOM 663 C C . PHE A 1 82 ? -3.486 -7.679 10.475 1.00 94.50 82 PHE A C 1
ATOM 665 O O . PHE A 1 82 ? -3.906 -6.659 9.933 1.00 94.50 82 PHE A O 1
ATOM 672 N N . LEU A 1 83 ? -2.340 -8.266 10.138 1.00 94.44 83 LEU A N 1
ATOM 673 C CA . LEU A 1 83 ? -1.502 -7.921 8.996 1.00 94.44 83 LEU A CA 1
ATOM 674 C C . LEU A 1 83 ? -1.051 -9.244 8.371 1.00 94.44 83 LEU A C 1
ATOM 676 O O . LEU A 1 83 ? -0.321 -9.999 9.009 1.00 94.44 83 LEU A O 1
ATOM 680 N N . ASN A 1 84 ? -1.542 -9.547 7.170 1.00 92.06 84 ASN A N 1
ATOM 681 C CA . ASN A 1 84 ? -1.317 -10.833 6.510 1.00 92.06 84 ASN A CA 1
ATOM 682 C C . ASN A 1 84 ? -0.441 -10.649 5.271 1.00 92.06 84 ASN A C 1
ATOM 684 O O . ASN A 1 84 ? -0.717 -9.776 4.452 1.00 92.06 84 ASN A O 1
ATOM 688 N N . GLU A 1 85 ? 0.555 -11.516 5.113 1.00 89.25 85 GLU A N 1
ATOM 689 C CA . GLU A 1 85 ? 1.369 -11.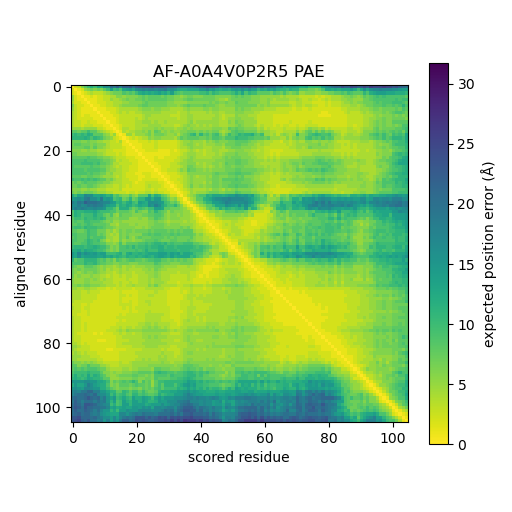612 3.901 1.00 89.25 85 GLU A CA 1
ATOM 690 C C . GLU A 1 85 ? 1.001 -12.869 3.114 1.00 89.25 85 GLU A C 1
ATOM 692 O O . GLU A 1 85 ? 0.677 -13.916 3.685 1.00 89.25 85 GLU A O 1
ATOM 697 N N . PHE A 1 86 ? 1.059 -12.771 1.787 1.00 84.69 86 PHE A N 1
ATOM 698 C CA . PHE A 1 86 ? 0.671 -13.849 0.889 1.00 84.69 86 PHE A CA 1
ATOM 699 C C . PHE A 1 86 ? 1.782 -14.125 -0.117 1.00 84.69 86 PHE A C 1
ATOM 701 O O . PHE A 1 86 ? 2.368 -13.217 -0.690 1.00 84.69 86 PHE A O 1
ATOM 708 N N . THR A 1 87 ? 2.030 -15.403 -0.397 1.00 79.81 87 THR A N 1
ATOM 709 C CA . THR A 1 87 ? 3.012 -15.842 -1.403 1.00 79.81 87 THR A CA 1
ATOM 710 C C . THR A 1 87 ? 2.472 -15.772 -2.836 1.00 79.81 87 THR A C 1
ATOM 712 O O . THR A 1 87 ? 2.984 -16.441 -3.732 1.00 79.81 87 THR A O 1
ATOM 715 N N . TYR A 1 88 ? 1.398 -15.011 -3.055 1.00 77.69 88 TYR A N 1
ATOM 716 C CA . TYR A 1 88 ? 0.728 -14.875 -4.340 1.00 77.69 88 TYR A CA 1
ATOM 717 C C . TYR A 1 88 ? 0.254 -13.439 -4.562 1.00 77.69 88 TYR A C 1
ATOM 719 O O . TYR A 1 88 ? -0.090 -12.736 -3.617 1.00 77.69 88 TYR A O 1
ATOM 727 N N . CYS A 1 89 ? 0.181 -13.044 -5.831 1.00 75.94 89 CYS A N 1
ATOM 728 C CA . CYS A 1 89 ? -0.357 -11.765 -6.278 1.00 75.94 89 CYS A CA 1
ATOM 729 C C . CYS A 1 89 ? -1.597 -12.015 -7.152 1.00 75.94 89 CYS A C 1
ATOM 731 O O . CYS A 1 89 ? -1.644 -12.991 -7.906 1.00 75.94 89 CYS A O 1
ATOM 733 N N . ASN A 1 90 ? -2.613 -11.160 -7.039 1.00 74.69 90 ASN A N 1
ATOM 734 C CA . ASN A 1 90 ? -3.813 -11.197 -7.885 1.00 74.69 90 ASN A CA 1
ATOM 735 C C . ASN A 1 90 ? -3.562 -10.645 -9.297 1.00 74.69 90 ASN A C 1
ATOM 737 O O . ASN A 1 90 ? -4.349 -10.909 -10.201 1.00 74.69 90 ASN A O 1
ATOM 741 N N . TYR A 1 91 ? -2.454 -9.931 -9.490 1.00 70.31 91 TYR A N 1
ATOM 742 C CA . TYR A 1 91 ? -1.977 -9.486 -10.792 1.00 70.31 91 TYR A CA 1
ATOM 743 C C . TYR A 1 91 ? -0.720 -10.252 -11.185 1.00 70.31 91 TYR A C 1
ATOM 745 O O . TYR A 1 91 ? 0.163 -10.502 -10.363 1.00 70.31 91 TYR A O 1
ATOM 753 N N . ASN A 1 92 ? -0.603 -10.585 -12.470 1.00 71.00 92 ASN A N 1
ATOM 754 C CA . ASN A 1 92 ? 0.647 -11.100 -13.019 1.00 71.00 92 ASN A CA 1
ATOM 755 C C . ASN A 1 92 ? 1.635 -9.944 -13.246 1.00 71.00 92 ASN A C 1
ATOM 757 O O . ASN A 1 92 ? 1.910 -9.563 -14.380 1.00 71.00 92 ASN A O 1
ATOM 761 N N . TYR A 1 93 ? 2.086 -9.340 -12.146 1.00 67.81 93 TYR A N 1
ATOM 762 C CA . TYR A 1 93 ? 2.955 -8.162 -12.146 1.00 67.81 93 TYR A CA 1
ATOM 763 C C . TYR A 1 93 ? 4.446 -8.524 -12.233 1.00 67.81 93 TYR A C 1
ATOM 765 O O . TYR A 1 93 ? 5.278 -7.685 -12.556 1.00 67.81 93 TYR A O 1
ATOM 773 N N . PHE A 1 94 ? 4.789 -9.785 -11.958 1.00 67.06 94 PHE A N 1
ATOM 774 C CA . PHE A 1 94 ? 6.166 -10.225 -11.777 1.00 67.06 94 PHE A CA 1
ATOM 775 C C . PHE A 1 94 ? 6.575 -11.239 -12.845 1.00 67.06 94 PHE A C 1
ATOM 777 O O . PHE A 1 94 ? 5.892 -12.258 -13.015 1.00 67.06 94 PHE A O 1
ATOM 784 N N . PRO A 1 95 ? 7.723 -11.042 -13.513 1.00 63.47 95 PRO A N 1
ATOM 785 C CA . PRO A 1 95 ? 8.270 -12.066 -14.384 1.00 63.47 95 PRO A CA 1
ATOM 786 C C . PRO A 1 95 ? 8.539 -13.344 -13.572 1.00 63.47 95 PRO A C 1
ATOM 788 O O . PRO A 1 95 ? 9.208 -13.317 -12.543 1.00 63.47 95 PRO A O 1
ATOM 791 N N . ASN A 1 96 ? 8.027 -14.479 -14.058 1.00 62.75 96 ASN A N 1
ATOM 792 C CA . ASN A 1 96 ? 8.171 -15.820 -13.468 1.00 62.75 96 ASN A CA 1
ATOM 793 C C . ASN A 1 96 ? 7.342 -16.129 -12.204 1.00 62.75 96 ASN A C 1
ATOM 795 O O . ASN A 1 96 ? 7.586 -17.160 -1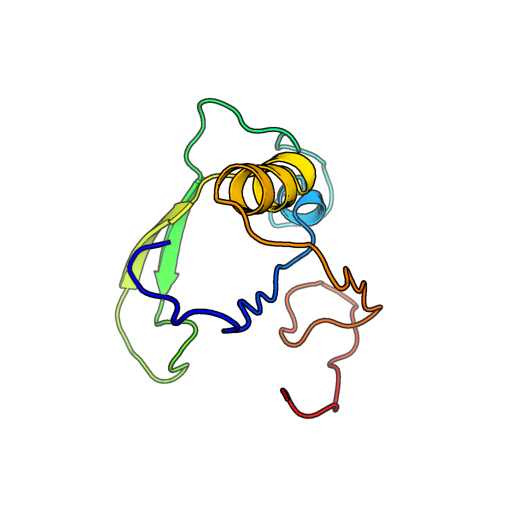1.573 1.00 62.75 96 ASN A O 1
ATOM 799 N N . ILE A 1 97 ? 6.336 -15.319 -11.850 1.00 62.31 97 ILE A N 1
ATOM 800 C CA . ILE A 1 97 ? 5.336 -15.721 -10.845 1.00 62.31 97 ILE A CA 1
ATOM 801 C C . ILE A 1 97 ? 4.152 -16.396 -11.542 1.00 62.31 97 ILE A C 1
ATOM 803 O O . ILE A 1 97 ? 3.613 -15.900 -12.528 1.00 62.31 97 ILE A O 1
ATOM 807 N N . PHE A 1 98 ? 3.749 -17.565 -11.042 1.00 59.34 98 PHE A N 1
ATOM 808 C CA . PHE A 1 98 ? 2.582 -18.264 -11.570 1.00 59.34 98 PHE A CA 1
ATOM 809 C C . PHE A 1 98 ? 1.297 -17.516 -11.182 1.00 59.34 98 PHE A C 1
ATOM 811 O O . PHE A 1 98 ? 1.156 -17.129 -10.018 1.00 59.34 98 PHE A O 1
ATOM 818 N N . PRO A 1 99 ? 0.337 -17.341 -12.109 1.00 60.81 99 PRO A N 1
ATOM 819 C CA . PRO A 1 99 ? -0.932 -16.700 -11.793 1.00 60.81 99 PRO A CA 1
ATOM 820 C C . PRO A 1 99 ? -1.663 -17.465 -10.685 1.00 60.81 99 PRO A C 1
ATOM 822 O O . PRO A 1 99 ? -1.771 -18.695 -10.707 1.00 60.81 99 PRO A O 1
ATOM 825 N N . CYS A 1 100 ? -2.171 -16.729 -9.699 1.00 61.59 100 CYS A N 1
ATOM 826 C CA . CYS A 1 100 ? -2.966 -17.309 -8.631 1.00 61.59 100 CYS A CA 1
ATOM 827 C C . CYS A 1 100 ? -4.395 -17.562 -9.129 1.00 61.59 100 CYS A C 1
ATOM 829 O O . CYS A 1 100 ? -5.149 -16.622 -9.350 1.00 61.59 100 CYS A O 1
ATOM 831 N N . ASN A 1 101 ? -4.801 -18.830 -9.245 1.00 61.66 101 ASN A N 1
ATOM 832 C CA . ASN A 1 101 ? -6.182 -19.209 -9.594 1.00 61.66 101 ASN A CA 1
ATOM 833 C C . ASN A 1 101 ? -7.168 -19.080 -8.412 1.00 61.66 101 ASN A C 1
ATOM 835 O O . ASN A 1 101 ? -8.238 -19.691 -8.431 1.00 61.66 101 ASN A O 1
ATOM 839 N N . LYS A 1 102 ? -6.810 -18.350 -7.347 1.00 58.69 102 LYS A N 1
ATOM 840 C CA . LYS A 1 102 ? -7.723 -18.119 -6.225 1.00 58.69 102 LYS A CA 1
ATOM 841 C C . LYS A 1 102 ? -8.631 -16.931 -6.546 1.00 58.69 102 LYS A C 1
ATOM 843 O O . LYS A 1 102 ? -8.128 -15.915 -7.023 1.00 58.69 102 LYS A O 1
ATOM 848 N N . PRO A 1 103 ? -9.942 -17.034 -6.276 1.00 51.66 103 PRO A N 1
ATOM 849 C CA . PRO A 1 103 ? -10.837 -15.897 -6.414 1.00 51.66 103 PRO A CA 1
ATOM 850 C C . PRO A 1 103 ? -10.383 -14.762 -5.491 1.00 51.66 103 PRO A C 1
ATOM 852 O O . PRO A 1 103 ? -9.939 -15.002 -4.365 1.00 51.66 103 PRO A O 1
ATOM 855 N N . ILE A 1 104 ? -10.492 -13.534 -5.995 1.00 53.88 104 ILE A N 1
ATOM 856 C CA . ILE A 1 104 ? -10.433 -12.323 -5.179 1.00 53.88 104 ILE A CA 1
ATOM 857 C C . ILE A 1 104 ? -11.645 -12.409 -4.242 1.00 53.88 104 ILE A C 1
ATOM 859 O O . ILE A 1 104 ? -12.744 -12.702 -4.713 1.00 53.88 104 ILE A O 1
ATOM 863 N N . VAL A 1 105 ? -11.404 -12.284 -2.935 1.00 47.56 105 VAL A N 1
ATOM 864 C CA . VAL A 1 105 ? -12.441 -12.282 -1.884 1.00 47.56 105 VAL A CA 1
ATOM 865 C C . VAL A 1 105 ? -13.625 -11.390 -2.233 1.00 47.56 105 VAL A C 1
ATOM 867 O O . VAL A 1 105 ? -13.383 -10.277 -2.751 1.00 47.56 105 VAL A O 1
#

Sequence (105 aa):
MHCLKPGGIFYIVEFHPFTNMFNAEWTDLTEAYFEGDVTICSEVNGSYADFNEKFSHLAYEWSHSLSDIVNSLRKEGLILEFLNEFTYCNYNYFPNIFPCNKPIV

Foldseek 3Di:
DVPADVVGDDDDDDDQLVQVQADPVRPDRNDDQAWDPDWDWDWDADDPVDPPHGDIDIDTDTHHHPCRVVVVCVVVVDDDPDDDDDPADCDPSDPPGDHDPDDDD

Mean predicted aligned error: 6.96 Å

pLDDT: mean 82.57, std 11.39, range [47.56, 96.56]

Organism: Fluviispira sanaruensis (NCBI:txid2493639)